Protein AF-A0A8S3CG38-F1 (afdb_monomer_lite)

Structure (mmCIF, N/CA/C/O backbone):
data_AF-A0A8S3CG38-F1
#
_entry.id   AF-A0A8S3CG38-F1
#
loop_
_atom_site.group_PDB
_atom_site.id
_atom_site.type_symbol
_atom_site.label_atom_id
_atom_site.label_alt_id
_atom_site.label_comp_id
_atom_site.label_asym_id
_atom_site.label_entity_id
_atom_site.label_seq_id
_atom_site.pdbx_PDB_ins_code
_atom_site.Cartn_x
_atom_site.Cartn_y
_atom_site.Cartn_z
_atom_site.occupancy
_atom_site.B_iso_or_equiv
_atom_site.auth_seq_id
_atom_site.auth_comp_id
_atom_site.auth_asym_id
_atom_site.auth_atom_id
_atom_site.pdbx_PDB_model_num
ATOM 1 N N . PRO A 1 1 ? 12.920 33.664 -30.986 1.00 57.16 1 PRO A N 1
ATOM 2 C CA . PRO A 1 1 ? 11.692 32.857 -30.820 1.00 57.16 1 PRO A CA 1
ATOM 3 C C . PRO A 1 1 ? 11.988 31.362 -30.990 1.00 57.16 1 PRO A C 1
ATOM 5 O O . PRO A 1 1 ? 11.968 30.870 -32.108 1.00 57.16 1 PRO A O 1
ATOM 8 N N . SER A 1 2 ? 12.303 30.677 -29.891 1.00 50.88 2 SER A N 1
ATOM 9 C CA . SER A 1 2 ? 12.263 29.208 -29.790 1.00 50.88 2 SER A CA 1
ATOM 10 C C . SER A 1 2 ? 12.773 28.823 -28.403 1.00 50.88 2 SER A C 1
ATOM 12 O O . SER A 1 2 ? 13.949 28.521 -28.218 1.00 50.88 2 SER A O 1
ATOM 14 N N . GLY A 1 3 ? 11.896 28.937 -27.403 1.00 52.69 3 GLY A N 1
ATOM 15 C CA . GLY A 1 3 ? 12.163 28.426 -26.065 1.00 52.69 3 GLY A CA 1
ATOM 16 C C . GLY A 1 3 ? 12.217 26.905 -26.124 1.00 52.69 3 GLY A C 1
ATOM 17 O O . GLY A 1 3 ? 11.187 26.255 -26.285 1.00 52.69 3 GLY A O 1
ATOM 18 N N . SER A 1 4 ? 13.416 26.340 -26.027 1.00 59.41 4 SER A N 1
ATOM 19 C CA . SER A 1 4 ? 13.615 24.916 -25.791 1.00 59.41 4 SER A CA 1
ATOM 20 C C . SER A 1 4 ? 13.182 24.618 -24.358 1.00 59.41 4 SER A C 1
ATOM 22 O O . SER A 1 4 ? 13.939 24.825 -23.410 1.00 59.41 4 SER A O 1
ATOM 24 N N . GLY A 1 5 ? 11.928 24.194 -24.200 1.00 54.50 5 GLY A N 1
ATOM 25 C CA . GLY A 1 5 ? 11.421 23.634 -22.956 1.00 54.50 5 GLY A CA 1
ATOM 26 C C . GLY A 1 5 ? 12.143 22.325 -22.678 1.00 54.50 5 GLY A C 1
ATOM 27 O O . GLY A 1 5 ? 11.714 21.268 -23.134 1.00 54.50 5 GLY A O 1
ATOM 28 N N . SER A 1 6 ? 13.263 22.402 -21.966 1.00 59.38 6 SER A N 1
ATOM 29 C CA . SER A 1 6 ? 13.921 21.236 -21.393 1.00 59.38 6 SER A CA 1
ATOM 30 C C . SER A 1 6 ? 12.946 20.631 -20.393 1.00 59.38 6 SER A C 1
ATOM 32 O O . SER A 1 6 ? 12.760 21.173 -19.304 1.00 59.38 6 SER A O 1
ATOM 34 N N . GLN A 1 7 ? 12.267 19.560 -20.815 1.00 54.56 7 GLN A N 1
ATOM 35 C CA . GLN A 1 7 ? 11.418 18.729 -19.974 1.00 54.56 7 GLN A CA 1
ATOM 36 C C . GLN A 1 7 ? 12.148 18.495 -18.658 1.00 54.56 7 GLN A C 1
ATOM 38 O O . GLN A 1 7 ? 13.211 17.873 -18.620 1.00 54.56 7 GLN A O 1
ATOM 43 N N . SER A 1 8 ? 11.579 19.038 -17.586 1.00 54.56 8 SER A N 1
ATOM 44 C CA . SER A 1 8 ? 11.909 18.657 -16.230 1.00 54.56 8 SER A CA 1
ATOM 45 C C . SER A 1 8 ? 11.708 17.152 -16.160 1.00 54.56 8 SER A C 1
ATOM 47 O O . SER A 1 8 ? 10.582 16.664 -16.106 1.00 54.56 8 SER A O 1
ATOM 49 N N . SER A 1 9 ? 12.814 16.412 -16.265 1.00 53.19 9 SER A N 1
ATOM 50 C CA . SER A 1 9 ? 12.865 14.980 -16.015 1.00 53.19 9 SER A CA 1
ATOM 51 C C . SER A 1 9 ? 12.224 14.789 -14.649 1.00 53.19 9 SER A C 1
ATOM 53 O O . SER A 1 9 ? 12.827 15.121 -13.624 1.00 53.19 9 SER A O 1
ATOM 55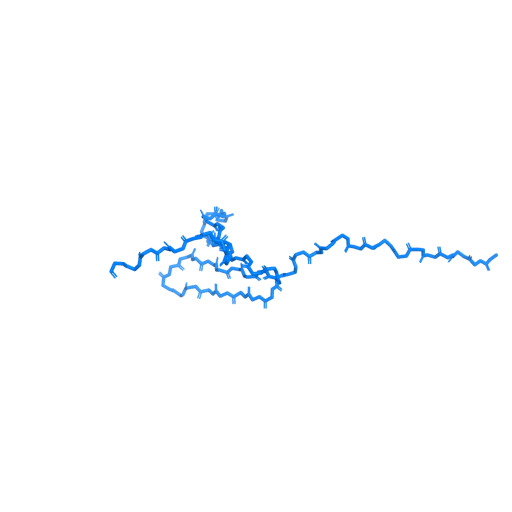 N N . ILE A 1 10 ? 10.968 14.347 -14.646 1.00 59.97 10 ILE A N 1
ATOM 56 C CA . ILE A 1 10 ? 10.251 13.981 -13.440 1.00 59.97 10 ILE A CA 1
ATOM 57 C C . ILE A 1 10 ? 11.002 12.791 -12.857 1.00 59.97 10 ILE A C 1
ATOM 59 O O . ILE A 1 10 ? 10.861 11.649 -13.286 1.00 59.97 10 ILE A O 1
ATOM 63 N N . VAL A 1 11 ? 11.905 13.146 -11.945 1.00 51.53 11 VAL A N 1
ATOM 64 C CA . VAL A 1 11 ? 12.581 12.326 -10.948 1.00 51.53 11 VAL A CA 1
ATOM 65 C C . VAL A 1 11 ? 11.785 11.056 -10.725 1.00 51.53 11 VAL A C 1
ATOM 67 O O . VAL A 1 11 ? 10.631 11.165 -10.322 1.00 51.53 11 VAL A O 1
ATOM 70 N N . GLY A 1 12 ? 12.406 9.907 -11.027 1.00 56.66 12 GLY A N 1
ATOM 71 C CA . GLY A 1 12 ? 11.842 8.555 -10.980 1.00 56.66 12 GLY A CA 1
ATOM 72 C C . GLY A 1 12 ? 10.621 8.446 -10.082 1.00 56.66 12 GLY A C 1
ATOM 73 O O . GLY A 1 12 ? 10.740 8.160 -8.894 1.00 56.66 12 GLY A O 1
ATOM 74 N N . SER A 1 13 ? 9.456 8.741 -10.660 1.00 58.31 13 SER A N 1
ATOM 75 C CA . SER A 1 13 ? 8.209 8.749 -9.924 1.00 58.31 13 SER A CA 1
ATOM 76 C C . SER A 1 13 ? 7.895 7.290 -9.682 1.00 58.31 13 SER A C 1
ATOM 78 O O . SER A 1 13 ? 7.587 6.561 -10.624 1.00 58.31 13 SER A O 1
ATOM 80 N N . ASP A 1 14 ? 8.089 6.854 -8.443 1.00 64.75 14 ASP A N 1
ATOM 81 C CA . ASP A 1 14 ? 7.682 5.559 -7.921 1.00 64.75 14 ASP A CA 1
ATOM 82 C C . ASP A 1 14 ? 6.178 5.383 -8.148 1.00 64.75 14 ASP A C 1
ATOM 84 O O . ASP A 1 14 ? 5.343 5.660 -7.289 1.00 64.75 14 ASP A O 1
ATOM 88 N N . THR A 1 15 ? 5.825 5.011 -9.376 1.00 75.56 15 THR A N 1
ATOM 89 C CA . THR A 1 15 ? 4.449 5.026 -9.847 1.00 75.56 15 THR A CA 1
ATOM 90 C C . THR A 1 15 ? 3.747 3.844 -9.214 1.00 75.56 15 THR A C 1
ATOM 92 O O . THR A 1 15 ? 4.285 2.733 -9.188 1.00 75.56 15 THR A O 1
ATOM 95 N N . VAL A 1 16 ? 2.550 4.077 -8.688 1.00 80.19 16 VAL A N 1
ATOM 96 C CA . VAL A 1 16 ? 1.705 2.995 -8.193 1.00 80.19 16 VAL A CA 1
ATOM 97 C C . VAL A 1 16 ? 1.299 2.135 -9.387 1.00 80.19 16 VAL A C 1
ATOM 99 O O . VAL A 1 16 ? 0.704 2.634 -10.337 1.00 80.19 16 VAL A O 1
ATOM 102 N N . THR A 1 17 ? 1.650 0.853 -9.352 1.00 84.19 17 THR A N 1
ATOM 103 C CA . THR A 1 17 ? 1.328 -0.119 -10.406 1.00 84.19 17 THR A CA 1
ATOM 104 C C . THR A 1 17 ? 0.162 -1.017 -10.036 1.00 84.19 17 THR A C 1
ATOM 106 O O . THR A 1 17 ? -0.449 -1.616 -10.915 1.00 84.19 17 THR A O 1
ATOM 109 N N . SER A 1 18 ? -0.152 -1.139 -8.746 1.00 78.75 18 SER A N 1
ATOM 110 C CA . SER A 1 18 ? -1.228 -2.006 -8.269 1.00 78.75 18 SER A CA 1
ATOM 111 C C . SER A 1 18 ? -1.813 -1.490 -6.963 1.00 78.75 18 SER A C 1
ATOM 113 O O . SER A 1 18 ? -1.111 -0.917 -6.132 1.00 78.75 18 SER A O 1
ATOM 115 N N . VAL A 1 19 ? -3.112 -1.700 -6.781 1.00 87.69 19 VAL A N 1
ATOM 116 C CA . VAL A 1 19 ? -3.831 -1.384 -5.547 1.00 87.69 19 VAL A CA 1
ATOM 117 C C . VAL A 1 19 ? -4.751 -2.560 -5.240 1.00 87.69 19 VAL A C 1
ATOM 119 O O . VAL A 1 19 ? -5.398 -3.079 -6.147 1.00 87.69 19 VAL A O 1
ATOM 122 N N . ALA A 1 20 ? -4.792 -2.992 -3.984 1.00 86.19 20 ALA A N 1
ATOM 123 C CA . ALA A 1 20 ? -5.674 -4.048 -3.505 1.00 86.19 20 ALA A CA 1
ATOM 124 C C . ALA A 1 20 ? -6.322 -3.622 -2.187 1.00 86.19 20 ALA A C 1
ATOM 126 O O . ALA A 1 20 ? -5.653 -3.109 -1.291 1.00 86.19 20 ALA A O 1
ATOM 127 N N . TRP A 1 21 ? -7.627 -3.838 -2.077 1.00 86.69 21 TRP A N 1
ATOM 128 C CA . TRP A 1 21 ? -8.409 -3.525 -0.886 1.00 86.69 21 TRP A CA 1
ATOM 129 C C . TRP A 1 21 ? -8.792 -4.830 -0.183 1.00 86.69 21 TRP A C 1
ATOM 131 O O . TRP A 1 21 ? -9.090 -5.816 -0.855 1.00 86.69 21 TRP A O 1
ATOM 141 N N . ALA A 1 22 ? -8.764 -4.855 1.149 1.00 82.75 22 ALA A N 1
ATOM 142 C CA . ALA A 1 22 ? -9.311 -5.967 1.920 1.00 82.75 22 ALA A CA 1
ATOM 143 C C . ALA A 1 22 ? -10.766 -5.669 2.322 1.00 82.75 22 ALA A C 1
ATOM 145 O O . ALA A 1 22 ? -11.022 -4.721 3.047 1.00 82.75 22 ALA A O 1
ATOM 146 N N . ASP A 1 23 ? -11.746 -6.449 1.873 1.00 76.56 23 ASP A N 1
ATOM 147 C CA . ASP A 1 23 ? -13.159 -6.153 2.184 1.00 76.56 23 ASP A CA 1
ATOM 148 C C . ASP A 1 23 ? -13.518 -6.358 3.666 1.00 76.56 23 ASP A C 1
ATOM 150 O O . ASP A 1 23 ? -14.437 -5.740 4.195 1.00 76.56 23 ASP A O 1
ATOM 154 N N . TRP A 1 24 ? -12.781 -7.234 4.351 1.00 79.19 24 TRP A N 1
ATOM 155 C CA . TRP A 1 24 ? -13.038 -7.606 5.746 1.00 79.19 24 TRP A CA 1
ATOM 156 C C . TRP A 1 24 ? -12.286 -6.728 6.759 1.00 79.19 24 TRP A C 1
ATOM 158 O O . TRP A 1 24 ? -12.654 -6.660 7.932 1.00 79.19 24 TRP A O 1
ATOM 168 N N . SER A 1 25 ? -11.217 -6.062 6.324 1.00 74.88 25 SER A N 1
ATOM 169 C CA . SER A 1 25 ? -10.361 -5.233 7.169 1.00 74.88 25 SER A CA 1
ATOM 170 C C . SER A 1 25 ? -10.184 -3.878 6.506 1.00 74.88 25 SER A C 1
ATOM 172 O O . SER A 1 25 ? -10.053 -3.802 5.299 1.00 74.88 25 SER A O 1
ATOM 174 N N . ASN A 1 26 ? -10.157 -2.781 7.262 1.00 87.50 26 ASN A N 1
ATOM 175 C CA . ASN A 1 26 ? -9.979 -1.435 6.697 1.00 87.50 26 ASN A CA 1
ATOM 176 C C . ASN A 1 26 ? -8.531 -1.202 6.234 1.00 87.50 26 ASN A C 1
ATOM 178 O O . ASN A 1 26 ? -7.859 -0.282 6.691 1.00 87.50 26 ASN A O 1
ATOM 182 N N . ILE A 1 27 ? -8.021 -2.076 5.373 1.00 89.00 27 ILE A N 1
ATOM 183 C CA . ILE A 1 27 ? -6.637 -2.150 4.949 1.00 89.00 27 ILE A CA 1
ATOM 184 C C . ILE A 1 27 ? -6.578 -2.008 3.431 1.00 89.00 27 ILE A C 1
ATOM 186 O O . ILE A 1 27 ? -7.274 -2.700 2.687 1.00 89.00 27 ILE A O 1
ATOM 190 N N . LEU A 1 28 ? -5.685 -1.132 2.987 1.00 88.44 28 LEU A N 1
ATOM 191 C CA . LEU A 1 28 ? -5.379 -0.868 1.593 1.00 88.44 28 LEU A CA 1
ATOM 192 C C . LEU A 1 28 ? -3.914 -1.214 1.320 1.00 88.44 28 LEU A C 1
ATOM 194 O O . LEU A 1 28 ? -3.008 -0.655 1.935 1.00 88.44 28 LEU 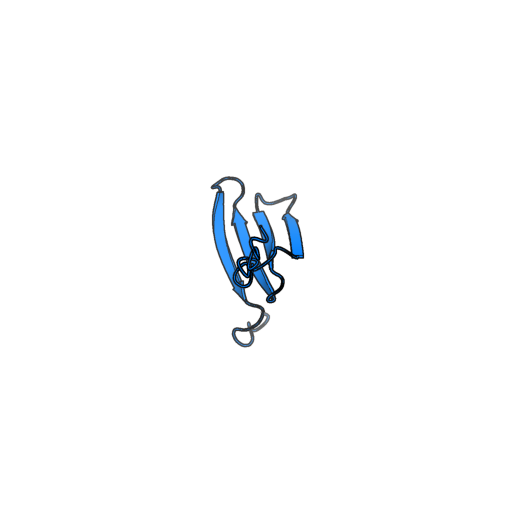A O 1
ATOM 198 N N . ALA A 1 29 ? -3.671 -2.115 0.378 1.00 88.25 29 ALA A N 1
ATOM 199 C CA . ALA A 1 29 ? -2.344 -2.440 -0.120 1.00 88.25 29 ALA A CA 1
ATOM 200 C C . ALA A 1 29 ? -2.073 -1.690 -1.431 1.00 88.25 29 ALA A C 1
ATOM 202 O O . ALA A 1 29 ? -2.879 -1.719 -2.356 1.00 88.25 29 ALA A O 1
ATOM 203 N N . VAL A 1 30 ? -0.922 -1.031 -1.526 1.00 87.88 30 VAL A N 1
ATOM 204 C CA . VAL A 1 30 ? -0.508 -0.222 -2.678 1.00 87.88 30 VAL A CA 1
ATOM 205 C C . VAL A 1 30 ? 0.874 -0.677 -3.130 1.00 87.88 30 VAL A C 1
ATOM 207 O O . VAL A 1 30 ? 1.844 -0.530 -2.391 1.00 87.88 30 VAL A O 1
ATOM 210 N N . GLY A 1 31 ? 0.972 -1.231 -4.334 1.00 83.44 31 GLY A N 1
ATOM 211 C CA . GLY A 1 31 ? 2.219 -1.662 -4.956 1.00 83.44 31 GLY A CA 1
ATOM 212 C C . GLY A 1 31 ? 2.800 -0.599 -5.888 1.00 83.44 31 GLY A C 1
ATOM 213 O O . GLY A 1 31 ? 2.086 -0.051 -6.727 1.00 83.44 31 GLY A O 1
ATOM 214 N N . THR A 1 32 ? 4.097 -0.322 -5.772 1.00 83.19 32 THR A N 1
ATOM 215 C CA . THR A 1 32 ? 4.845 0.574 -6.664 1.00 83.19 32 THR A CA 1
ATOM 216 C C . THR A 1 32 ? 5.598 -0.208 -7.741 1.00 83.19 32 THR A C 1
ATOM 218 O O . THR A 1 32 ? 5.905 -1.393 -7.582 1.00 83.19 32 THR A O 1
ATOM 221 N N . ASN A 1 33 ? 5.970 0.468 -8.832 1.00 76.62 33 ASN A N 1
ATOM 222 C CA . ASN A 1 33 ? 6.722 -0.122 -9.947 1.00 76.62 33 ASN A CA 1
ATOM 223 C C . ASN A 1 33 ? 8.084 -0.711 -9.536 1.00 76.62 33 ASN A C 1
ATOM 225 O O . ASN A 1 33 ? 8.627 -1.582 -10.208 1.00 76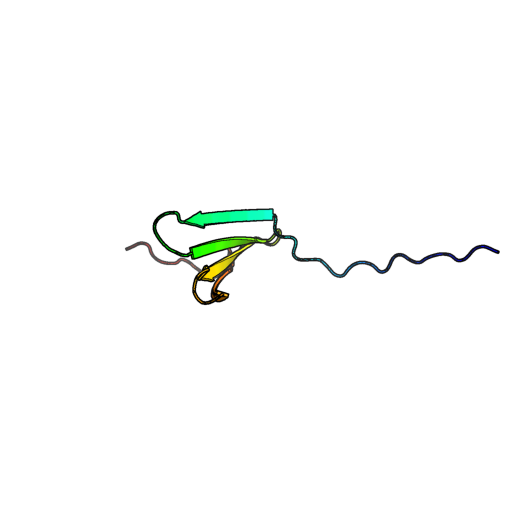.62 33 ASN A O 1
ATOM 229 N N . ARG A 1 34 ? 8.635 -0.268 -8.403 1.00 74.81 34 ARG A N 1
ATOM 230 C CA . ARG A 1 34 ? 9.890 -0.789 -7.844 1.00 74.81 34 ARG A CA 1
ATOM 231 C C . ARG A 1 34 ? 9.707 -2.064 -7.016 1.00 74.81 34 ARG A C 1
ATOM 233 O O . ARG A 1 34 ? 10.685 -2.607 -6.510 1.00 74.81 34 ARG A O 1
ATOM 240 N N . GLY A 1 35 ? 8.475 -2.555 -6.872 1.00 73.94 35 GLY A N 1
ATOM 241 C CA . GLY A 1 35 ? 8.162 -3.729 -6.060 1.00 73.94 35 GLY A CA 1
ATOM 242 C C . GLY A 1 35 ? 8.071 -3.428 -4.563 1.00 73.94 35 GLY A C 1
ATOM 243 O O . GLY A 1 35 ? 8.220 -4.339 -3.748 1.00 73.94 35 GLY A O 1
ATOM 244 N N . HIS A 1 36 ? 7.841 -2.170 -4.177 1.00 79.75 36 HIS A N 1
ATOM 245 C CA . HIS A 1 36 ? 7.443 -1.853 -2.807 1.00 79.75 36 HIS A CA 1
ATOM 246 C C . HIS A 1 36 ? 5.932 -2.000 -2.679 1.00 79.75 36 HIS A C 1
ATOM 248 O O . HIS A 1 36 ? 5.191 -1.568 -3.551 1.00 79.75 36 HIS A O 1
ATOM 254 N N . VAL A 1 37 ? 5.480 -2.599 -1.589 1.00 84.25 37 VAL A N 1
ATOM 255 C CA . VAL A 1 37 ? 4.077 -2.727 -1.219 1.00 84.25 37 VAL A CA 1
ATOM 256 C C . VAL A 1 37 ? 3.877 -1.982 0.087 1.00 84.25 37 VAL A C 1
ATOM 258 O O . VAL A 1 37 ? 4.461 -2.318 1.113 1.00 84.25 37 VAL A O 1
ATOM 261 N N . HIS A 1 38 ? 3.051 -0.955 0.068 1.00 86.50 38 HIS A N 1
ATOM 262 C CA . HIS A 1 38 ? 2.675 -0.201 1.248 1.00 86.50 38 HIS A CA 1
ATOM 263 C C . HIS A 1 38 ? 1.301 -0.657 1.720 1.00 86.50 38 HIS A C 1
ATOM 265 O O . HIS A 1 38 ? 0.362 -0.721 0.935 1.00 86.50 38 HIS A O 1
ATOM 271 N N . ILE A 1 39 ? 1.195 -0.971 3.004 1.00 87.56 39 ILE A N 1
ATOM 272 C CA . ILE A 1 39 ? -0.056 -1.296 3.671 1.00 87.56 39 ILE A CA 1
ATOM 273 C C . ILE A 1 39 ? -0.509 -0.053 4.428 1.00 87.56 39 ILE A C 1
ATOM 275 O O . ILE A 1 39 ? 0.230 0.490 5.257 1.00 87.56 39 ILE A O 1
ATOM 279 N N . TYR A 1 40 ? -1.719 0.389 4.138 1.00 87.25 40 TYR A N 1
ATOM 280 C CA . TYR A 1 40 ? -2.376 1.530 4.749 1.00 87.25 40 TYR A CA 1
ATOM 281 C C . TYR A 1 40 ? -3.607 1.063 5.501 1.00 87.25 40 TYR A C 1
ATOM 283 O O . TYR A 1 40 ? -4.323 0.181 5.042 1.00 87.25 40 TYR A O 1
ATOM 291 N N . ASP A 1 41 ? -3.857 1.677 6.643 1.00 88.44 41 ASP A N 1
ATOM 292 C CA . ASP A 1 41 ? -5.137 1.587 7.323 1.00 88.44 41 ASP A CA 1
ATOM 293 C C . ASP A 1 41 ? -6.023 2.722 6.801 1.00 88.44 41 ASP A C 1
ATOM 295 O O . ASP A 1 41 ? -5.648 3.895 6.875 1.00 88.44 41 ASP A O 1
ATOM 299 N N . VAL A 1 42 ? -7.169 2.377 6.226 1.00 84.62 42 VAL A N 1
ATOM 300 C CA . VAL A 1 42 ? -8.110 3.331 5.626 1.00 84.62 42 VAL A CA 1
ATOM 301 C C . VAL A 1 42 ? -8.828 4.140 6.705 1.00 84.62 42 VAL A C 1
ATOM 303 O O . VAL A 1 42 ? -9.107 5.320 6.499 1.00 84.62 42 VAL A O 1
ATOM 306 N N . THR A 1 43 ? -9.075 3.544 7.872 1.00 85.38 43 THR A N 1
ATOM 307 C CA . THR A 1 43 ? -9.772 4.189 8.991 1.00 85.38 43 THR A CA 1
ATOM 308 C C . THR A 1 43 ? -8.912 5.272 9.623 1.00 85.38 43 THR A C 1
ATOM 310 O O . THR A 1 43 ? -9.388 6.368 9.911 1.00 85.38 43 THR A O 1
ATOM 313 N N . THR A 1 44 ? -7.632 4.977 9.842 1.00 85.12 44 THR A N 1
ATOM 314 C CA . THR A 1 44 ? -6.689 5.920 10.460 1.00 85.12 44 THR A CA 1
ATOM 315 C C . THR A 1 44 ? -5.918 6.749 9.436 1.00 85.12 44 THR A C 1
ATOM 317 O O . THR A 1 44 ? -5.197 7.668 9.824 1.00 85.12 44 THR A O 1
ATOM 320 N N . GLN A 1 45 ? -6.052 6.424 8.143 1.00 82.06 45 GLN A N 1
ATOM 321 C CA . GLN A 1 45 ? -5.299 7.001 7.023 1.00 82.06 45 GLN A CA 1
ATOM 322 C C . GLN A 1 45 ? -3.779 6.998 7.253 1.00 82.06 45 GLN A C 1
ATOM 324 O O . GLN A 1 45 ? -3.045 7.852 6.751 1.00 82.06 45 GLN A O 1
ATOM 329 N N . LYS A 1 46 ? -3.282 6.027 8.028 1.00 81.88 46 LYS A N 1
ATOM 330 C CA . LYS A 1 46 ? -1.860 5.885 8.346 1.00 81.88 46 LYS A CA 1
ATOM 331 C C . LYS A 1 46 ? -1.259 4.701 7.613 1.00 81.88 46 LYS A C 1
ATOM 333 O O . LYS A 1 46 ? -1.880 3.656 7.436 1.00 81.88 46 LYS A O 1
ATOM 338 N N . ARG A 1 47 ? 0.004 4.856 7.213 1.00 81.88 47 ARG A N 1
ATOM 339 C CA . ARG A 1 47 ? 0.800 3.753 6.676 1.00 81.88 47 ARG A CA 1
ATOM 340 C C . ARG A 1 47 ? 1.165 2.814 7.821 1.00 81.88 47 ARG A C 1
ATOM 342 O O . ARG A 1 47 ? 1.968 3.188 8.673 1.00 81.88 47 ARG A O 1
ATOM 349 N N . LEU A 1 48 ? 0.589 1.616 7.815 1.00 80.88 48 LEU A N 1
ATOM 350 C CA . LEU A 1 48 ? 0.876 0.569 8.792 1.00 80.88 48 LEU A CA 1
ATOM 351 C C . LEU A 1 48 ? 2.261 -0.025 8.553 1.00 80.88 48 LEU A C 1
ATOM 353 O O . LEU A 1 48 ? 3.063 -0.140 9.474 1.00 80.88 48 LEU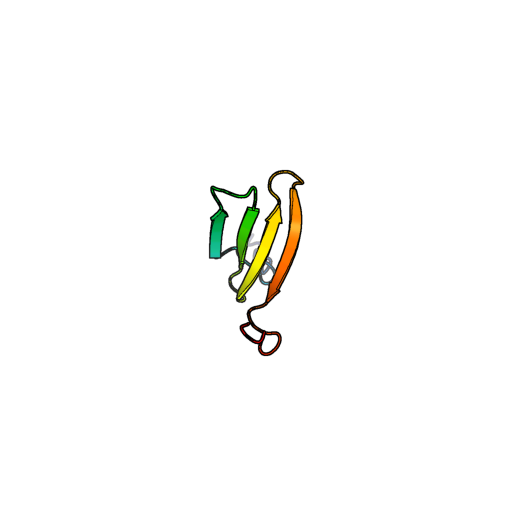 A O 1
ATOM 357 N N . GLN A 1 49 ? 2.560 -0.380 7.302 1.00 76.69 49 GLN A N 1
ATOM 358 C CA . GLN A 1 49 ? 3.797 -1.078 6.972 1.00 76.69 49 GLN A CA 1
ATOM 359 C C . GLN A 1 49 ? 4.229 -0.804 5.534 1.00 76.69 49 GLN A C 1
ATOM 361 O O . GLN A 1 49 ? 3.416 -0.548 4.650 1.00 76.69 49 GLN A O 1
ATOM 366 N N . SER A 1 50 ? 5.534 -0.860 5.290 1.00 74.94 50 SER A N 1
ATOM 367 C CA . SER A 1 50 ? 6.114 -0.829 3.952 1.00 74.94 50 SER A CA 1
ATOM 368 C C . SER A 1 50 ? 6.890 -2.119 3.738 1.00 74.94 50 SER A C 1
ATOM 370 O O . SER A 1 50 ? 7.959 -2.299 4.312 1.00 74.94 50 SER A O 1
ATOM 372 N N . MET A 1 51 ? 6.343 -3.019 2.935 1.00 69.69 51 MET A N 1
ATOM 373 C CA . MET A 1 51 ? 6.979 -4.266 2.538 1.00 69.69 51 MET A CA 1
ATOM 374 C C . MET A 1 51 ? 7.752 -4.053 1.239 1.00 69.69 51 MET A C 1
ATOM 376 O O . MET A 1 51 ? 7.183 -3.764 0.196 1.00 69.69 51 MET A O 1
ATOM 380 N N . CYS A 1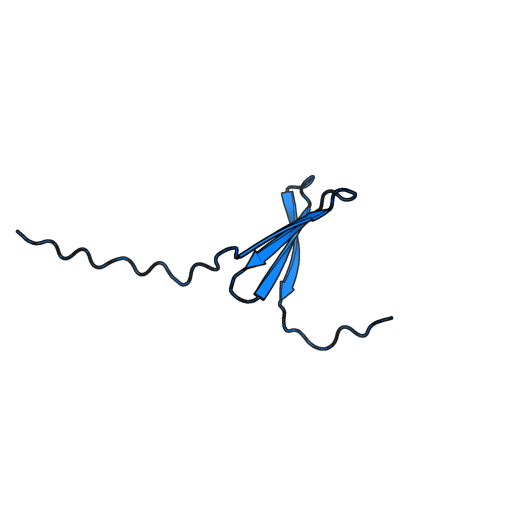 52 ? 9.069 -4.187 1.283 1.00 68.19 52 CYS A N 1
ATOM 381 C CA . CYS A 1 52 ? 9.910 -4.193 0.090 1.00 68.19 52 CYS A CA 1
ATOM 382 C C . CYS A 1 52 ? 10.041 -5.650 -0.375 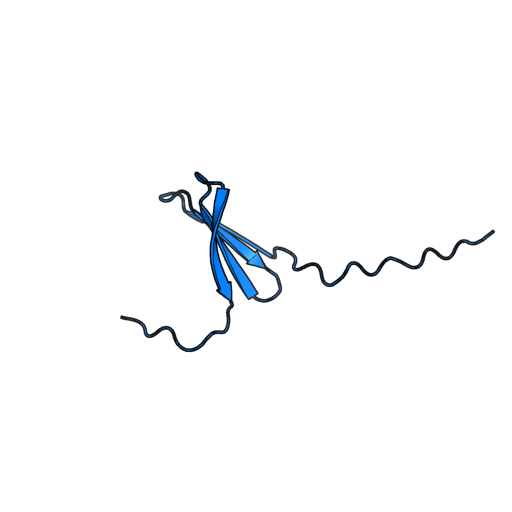1.00 68.19 52 CYS A C 1
ATOM 384 O O . CYS A 1 52 ? 10.289 -6.518 0.461 1.00 68.19 52 CYS A O 1
ATOM 386 N N . LYS A 1 53 ? 9.945 -5.946 -1.680 1.00 62.09 53 LYS A N 1
ATOM 387 C CA . LYS A 1 53 ? 10.095 -7.322 -2.213 1.00 62.09 53 LYS A CA 1
ATOM 388 C C . LYS A 1 53 ? 11.430 -8.009 -1.845 1.00 62.09 53 LYS A C 1
ATOM 390 O O . LYS A 1 53 ? 11.564 -9.216 -2.022 1.00 62.09 53 LYS A O 1
ATOM 395 N N . HIS A 1 54 ? 12.400 -7.272 -1.296 1.00 59.44 54 HIS A N 1
ATOM 396 C CA . HIS A 1 54 ? 13.633 -7.817 -0.737 1.00 59.44 54 HIS A CA 1
ATOM 397 C C . HIS A 1 54 ? 13.923 -7.272 0.669 1.00 59.44 54 HIS A C 1
ATOM 399 O O . HIS A 1 54 ? 14.376 -6.142 0.800 1.00 59.44 54 HIS A O 1
ATOM 405 N N . THR A 1 55 ? 13.742 -8.121 1.684 1.00 50.59 55 THR A N 1
ATOM 406 C CA . THR A 1 55 ? 14.548 -8.198 2.920 1.00 50.59 55 THR A CA 1
ATOM 407 C C . THR A 1 55 ? 14.393 -9.624 3.453 1.00 50.59 55 THR A C 1
ATOM 409 O O . THR A 1 55 ? 13.395 -9.925 4.091 1.00 50.59 55 THR A O 1
ATOM 412 N N . SER A 1 56 ? 15.328 -10.502 3.064 1.00 44.62 56 SER A N 1
ATOM 413 C CA . SER A 1 56 ? 15.602 -11.870 3.547 1.00 44.62 56 SER A CA 1
ATOM 414 C C . SER A 1 56 ? 14.466 -12.689 4.179 1.00 44.62 56 SER A C 1
ATOM 416 O O . SER A 1 56 ? 14.010 -12.381 5.270 1.00 44.62 56 SER A O 1
ATOM 418 N N . ARG A 1 57 ? 14.141 -13.821 3.525 1.00 50.91 57 ARG A N 1
ATOM 419 C CA . ARG A 1 57 ? 13.501 -15.042 4.066 1.00 50.91 57 ARG A CA 1
ATOM 420 C C . ARG A 1 57 ? 12.680 -14.807 5.342 1.00 50.91 57 ARG A C 1
ATOM 422 O O . ARG A 1 57 ? 13.136 -15.119 6.438 1.00 50.91 57 ARG A O 1
ATOM 429 N N . VAL A 1 58 ? 11.454 -14.315 5.196 1.00 48.28 58 VAL A N 1
ATOM 430 C CA . VAL A 1 58 ? 10.468 -14.480 6.267 1.00 48.28 58 VAL A CA 1
ATOM 431 C C . VAL A 1 58 ? 10.151 -15.972 6.300 1.00 48.28 58 VAL A C 1
ATOM 433 O O . VAL A 1 58 ? 9.557 -16.502 5.362 1.00 48.28 58 VAL A O 1
ATOM 436 N N . GLY A 1 59 ? 10.680 -16.667 7.309 1.00 47.94 59 GLY A N 1
ATOM 437 C CA . GLY A 1 59 ? 10.371 -18.066 7.565 1.00 47.94 59 GLY A CA 1
ATOM 438 C C . GLY A 1 59 ? 8.862 -18.216 7.696 1.00 47.94 59 GLY A C 1
ATOM 439 O O . GLY A 1 59 ? 8.239 -17.548 8.515 1.00 47.94 59 GLY A O 1
ATOM 440 N N . THR A 1 60 ? 8.285 -19.042 6.834 1.00 39.53 60 THR A N 1
ATOM 441 C CA . THR A 1 60 ? 6.927 -19.553 7.011 1.00 39.53 60 THR A CA 1
ATOM 442 C C . THR A 1 60 ? 6.861 -20.262 8.365 1.00 39.53 60 THR A C 1
ATOM 444 O O . THR A 1 60 ? 7.756 -21.051 8.677 1.00 39.53 60 THR A O 1
ATOM 447 N N . LEU A 1 61 ? 5.850 -19.931 9.176 1.00 39.25 61 LEU A N 1
ATOM 448 C CA . LEU A 1 61 ? 5.371 -20.831 10.231 1.00 39.25 61 LEU A CA 1
ATOM 449 C C . LEU A 1 61 ? 4.610 -22.000 9.594 1.00 39.25 61 LEU A C 1
ATOM 451 O O . LEU A 1 61 ? 4.144 -21.817 8.443 1.00 39.25 61 LEU A O 1
#

Secondary structure (DSSP, 8-state):
----------TT---EEEEEE-SSSSEEEEEETTSEEEEEETTTTEEEEEEES-SS-----

InterPro domains:
  IPR015943 WD40/YVTN repeat-like-containing domain superfamily [G3DSA:2.130.10.10] (3-61)
  IPR024977 Anaphase-promoting complex subunit 4-like, WD40 domain [PF12894] (14-55)
  IPR033010 WD repeat Cdc20/Fizzy [PTHR19918] (13-61)
  IPR036322 WD40-repeat-containing domain superfamily [SSF50978] (13-58)

Radius of gyration: 17.55 Å; chains: 1; bounding box: 29×54×41 Å

Organism: NCBI:txid392030

pLDDT: mean 71.16, std 14.95, range [39.25, 89.0]

Sequence (61 aa):
PSGSGSQSSIVGSDTVTSVAWADWSNILAVGTNRGHVHIYDVTTQKRLQSMCKHTSRVGTL

Foldseek 3Di:
DDPPPPPPPPDPPQAFPDWDQDPVAQWIWTATPQQKIWIARNVVRDTPDIDHPDDDDPDDD